Protein AF-A0A815NW83-F1 (afdb_monomer_lite)

Radius of gyration: 46.27 Å; chains: 1; bounding box: 95×75×108 Å

Secondary structure (DSSP, 8-state):
---SSSSS---S---TT---EE--S-TTT-SS-TTS-HHHHHHTTTEEE--TTS-HHHHHHHH--SS-----------HHHHHHHHHHHHHHHHHHHHHHHHHHHHHHHHHHHHHHTTTTTTTSHHHHTS--------------

Organism: NCBI:txid433720

Structure (mmCIF, N/CA/C/O backbone):
data_AF-A0A815NW83-F1
#
_entry.id   AF-A0A815NW83-F1
#
loop_
_atom_site.group_PDB
_atom_site.id
_atom_site.type_symbol
_atom_site.label_atom_id
_atom_site.label_alt_id
_atom_site.label_comp_id
_atom_site.label_asym_id
_atom_site.label_entity_id
_atom_site.label_seq_id
_atom_site.pdbx_PDB_ins_code
_atom_site.Cartn_x
_atom_site.Cartn_y
_atom_site.Cartn_z
_atom_site.occupancy
_atom_site.B_iso_or_equiv
_atom_site.auth_seq_id
_atom_site.auth_comp_id
_atom_site.auth_asym_id
_atom_site.auth_atom_id
_atom_site.pdbx_PDB_model_num
ATOM 1 N N . MET A 1 1 ? 11.020 -35.279 -11.687 1.00 38.47 1 MET A N 1
ATOM 2 C CA . MET A 1 1 ? 11.882 -34.774 -12.783 1.00 38.47 1 MET A CA 1
ATOM 3 C C . MET A 1 1 ? 11.218 -33.515 -13.341 1.00 38.47 1 MET A C 1
ATOM 5 O O . MET A 1 1 ? 10.288 -33.633 -14.112 1.00 38.47 1 MET A O 1
ATOM 9 N N . LYS A 1 2 ? 11.364 -32.324 -12.749 1.00 44.84 2 LYS A N 1
ATOM 10 C CA . LYS A 1 2 ? 12.485 -31.367 -12.865 1.00 44.84 2 LYS A CA 1
ATOM 11 C C . LYS A 1 2 ? 12.964 -31.180 -14.314 1.00 44.84 2 LYS A C 1
ATOM 13 O O . LYS A 1 2 ? 13.988 -31.732 -14.682 1.00 44.84 2 LYS A O 1
ATOM 18 N N . LYS A 1 3 ? 12.205 -30.418 -15.110 1.00 41.16 3 LYS A N 1
ATOM 19 C CA . LYS A 1 3 ? 12.641 -29.923 -16.429 1.00 41.16 3 LYS A CA 1
ATOM 20 C C . LYS A 1 3 ? 12.075 -28.531 -16.761 1.00 41.16 3 LYS A C 1
ATOM 22 O O . LYS A 1 3 ? 11.635 -28.272 -17.868 1.00 41.16 3 LYS A O 1
ATOM 27 N N . SER A 1 4 ? 12.053 -27.639 -15.769 1.00 40.25 4 SER A N 1
ATOM 28 C CA . SER A 1 4 ? 11.671 -26.224 -15.935 1.00 40.25 4 SER A CA 1
ATOM 29 C C . SER A 1 4 ? 12.784 -25.249 -15.532 1.00 40.25 4 SER A C 1
ATOM 31 O O . SER A 1 4 ? 12.544 -24.054 -15.412 1.00 40.25 4 SER A O 1
ATOM 33 N N . LYS A 1 5 ? 14.004 -25.752 -15.294 1.00 40.25 5 LYS A N 1
ATOM 34 C CA . LYS A 1 5 ? 15.139 -24.949 -14.813 1.00 40.25 5 LYS A CA 1
ATOM 35 C C . LYS A 1 5 ? 16.233 -24.698 -15.858 1.00 40.25 5 LYS A C 1
ATOM 37 O O . LYS A 1 5 ? 17.182 -24.008 -15.532 1.00 40.25 5 LYS A O 1
ATOM 42 N N . GLU A 1 6 ? 16.099 -25.225 -17.076 1.00 43.53 6 GLU A N 1
ATOM 43 C CA . GLU A 1 6 ? 17.175 -25.232 -18.088 1.00 43.53 6 GLU A CA 1
ATOM 44 C C . GLU A 1 6 ? 17.046 -24.156 -19.184 1.00 43.53 6 GLU A C 1
ATOM 46 O O . GLU A 1 6 ? 17.817 -24.176 -20.130 1.00 43.53 6 GLU A O 1
ATOM 51 N N . ILE A 1 7 ? 16.114 -23.196 -19.089 1.00 42.56 7 ILE A N 1
ATOM 52 C CA . ILE A 1 7 ? 15.993 -22.123 -20.108 1.00 42.56 7 ILE A CA 1
ATOM 53 C C . ILE A 1 7 ? 16.703 -20.820 -19.676 1.00 42.56 7 ILE A C 1
ATOM 55 O O . ILE A 1 7 ? 16.783 -19.874 -20.449 1.00 42.56 7 ILE A O 1
ATOM 59 N N . TYR A 1 8 ? 17.278 -20.756 -18.470 1.00 43.72 8 TYR A N 1
ATOM 60 C CA . TYR A 1 8 ? 17.892 -19.521 -17.953 1.00 43.72 8 TYR A CA 1
ATOM 61 C C . TYR A 1 8 ? 19.422 -19.450 -18.050 1.00 43.72 8 TYR A C 1
ATOM 63 O O . TYR A 1 8 ? 19.984 -18.432 -17.666 1.00 43.72 8 TYR A O 1
ATOM 71 N N . ASP A 1 9 ? 20.087 -20.455 -18.623 1.00 36.84 9 ASP A N 1
ATOM 72 C CA . ASP A 1 9 ? 21.546 -20.445 -18.808 1.00 36.84 9 ASP A CA 1
ATOM 73 C C . ASP A 1 9 ? 21.938 -20.067 -20.250 1.00 36.84 9 ASP A C 1
ATOM 75 O O . ASP A 1 9 ? 22.704 -20.763 -20.915 1.00 36.84 9 ASP A O 1
ATOM 79 N N . LEU A 1 10 ? 21.411 -18.945 -20.756 1.00 49.41 10 LEU A N 1
ATOM 80 C CA . LEU A 1 10 ? 21.999 -18.266 -21.914 1.00 49.41 10 LEU A CA 1
ATOM 81 C C . LEU A 1 10 ? 23.032 -17.249 -21.410 1.00 49.41 10 LEU A C 1
ATOM 83 O O . LEU A 1 10 ? 22.703 -16.231 -20.808 1.00 49.41 10 LEU A O 1
ATOM 87 N N . ASN A 1 11 ? 24.290 -17.626 -21.640 1.00 41.31 11 ASN A N 1
ATOM 88 C CA . ASN A 1 11 ? 25.550 -16.914 -21.441 1.00 41.31 11 ASN A CA 1
ATOM 89 C C . ASN A 1 11 ? 25.481 -15.398 -21.790 1.00 41.31 11 ASN A C 1
ATOM 91 O O . ASN A 1 11 ? 24.746 -15.022 -22.703 1.00 41.31 11 ASN A O 1
ATOM 95 N N . PRO A 1 12 ? 26.256 -14.527 -21.107 1.00 47.69 12 PRO A N 1
ATOM 96 C CA . PRO A 1 12 ? 25.969 -13.103 -20.912 1.00 47.69 12 PRO A CA 1
ATOM 97 C C . PRO A 1 12 ? 26.466 -12.162 -22.019 1.00 47.69 12 PRO A C 1
ATOM 99 O O . PRO A 1 12 ? 26.451 -10.949 -21.828 1.00 47.69 12 PRO A O 1
ATOM 102 N N . ASP A 1 13 ? 26.858 -12.685 -23.178 1.00 47.62 13 ASP A N 1
ATOM 103 C CA . ASP A 1 13 ? 27.358 -11.860 -24.274 1.00 47.62 13 ASP A CA 1
ATOM 104 C C . ASP A 1 13 ? 26.258 -11.657 -25.314 1.00 47.62 13 ASP A C 1
ATOM 106 O O . ASP A 1 13 ? 25.934 -12.520 -26.132 1.00 47.62 13 ASP A O 1
ATOM 110 N N . ASN A 1 14 ? 25.659 -10.479 -25.207 1.00 54.78 14 ASN A N 1
ATOM 111 C CA . ASN A 1 14 ? 24.779 -9.809 -26.150 1.00 54.78 14 ASN A CA 1
ATOM 112 C C . ASN A 1 14 ? 25.135 -10.242 -27.585 1.00 54.78 14 ASN A C 1
ATOM 114 O O . ASN A 1 14 ? 26.220 -9.899 -28.068 1.00 54.78 14 ASN A O 1
ATOM 118 N N . PRO A 1 15 ? 24.273 -10.984 -28.302 1.00 56.94 15 PRO A N 1
ATOM 119 C CA . PRO A 1 15 ? 24.587 -11.312 -29.679 1.00 56.94 15 PRO A CA 1
ATOM 120 C C . PRO A 1 15 ? 24.722 -10.003 -30.480 1.00 56.94 15 PRO A C 1
ATOM 122 O O . PRO A 1 15 ? 24.005 -9.043 -30.192 1.00 56.94 15 PRO A O 1
ATOM 125 N N . PRO A 1 16 ? 25.602 -9.922 -31.496 1.00 56.66 16 PRO A N 1
ATOM 126 C CA . PRO A 1 16 ? 25.916 -8.669 -32.202 1.00 56.66 16 PRO A CA 1
ATOM 127 C C . PRO A 1 16 ? 24.699 -8.000 -32.869 1.00 56.66 16 PRO A C 1
ATOM 129 O O . PRO A 1 16 ? 24.750 -6.832 -33.244 1.00 56.66 16 PRO A O 1
ATOM 132 N N . TRP A 1 17 ? 23.588 -8.728 -32.995 1.00 58.00 17 TRP A N 1
ATOM 133 C CA . TRP A 1 17 ? 22.307 -8.252 -33.501 1.00 58.00 17 TRP A CA 1
ATOM 134 C C . TRP A 1 17 ? 21.338 -7.780 -32.401 1.00 58.00 17 TRP A C 1
ATOM 136 O O . TRP A 1 17 ? 20.236 -7.359 -32.716 1.00 58.00 17 TRP A O 1
ATOM 146 N N . PHE A 1 18 ? 21.676 -7.802 -31.114 1.00 60.78 18 PHE A N 1
ATOM 147 C CA . PHE A 1 18 ? 20.787 -7.315 -30.052 1.00 60.78 18 PHE A CA 1
ATOM 148 C C . PHE A 1 18 ? 21.314 -6.011 -29.451 1.00 60.78 18 PHE A C 1
ATOM 150 O O . PHE A 1 18 ? 21.755 -5.949 -28.308 1.00 60.78 18 PHE A O 1
ATOM 157 N N . ASN A 1 19 ? 21.275 -4.946 -30.255 1.00 63.53 19 ASN A N 1
ATOM 158 C CA . ASN A 1 19 ? 21.584 -3.583 -29.822 1.00 63.53 19 ASN A CA 1
ATOM 159 C C . ASN A 1 19 ? 20.278 -2.794 -29.649 1.00 63.53 19 ASN A C 1
ATOM 161 O O . ASN A 1 19 ? 19.957 -1.915 -30.448 1.00 6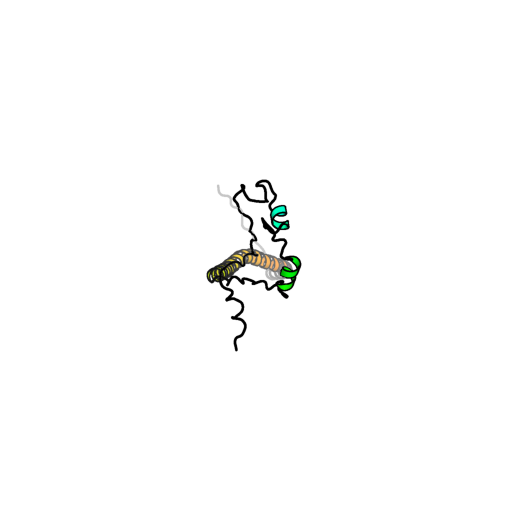3.53 19 ASN A O 1
ATOM 165 N N . VAL A 1 20 ? 19.470 -3.185 -28.660 1.00 67.88 20 VAL A N 1
ATOM 166 C CA . VAL A 1 20 ? 18.273 -2.435 -28.252 1.00 67.88 20 VAL A CA 1
ATOM 167 C C . VAL A 1 20 ? 18.651 -1.586 -27.055 1.00 67.88 20 VAL A C 1
ATOM 169 O O . VAL A 1 20 ? 19.139 -2.107 -26.053 1.00 67.88 20 VAL A O 1
ATOM 172 N N . ARG A 1 21 ? 18.428 -0.278 -27.157 1.00 73.00 21 ARG A N 1
ATOM 173 C CA . ARG A 1 21 ? 18.716 0.665 -26.077 1.00 73.00 21 ARG A CA 1
ATOM 174 C C . ARG A 1 21 ? 17.406 1.107 -25.432 1.00 73.00 21 ARG A C 1
ATOM 176 O O . ARG A 1 21 ? 16.522 1.623 -26.117 1.00 73.00 21 ARG A O 1
ATOM 183 N N . SER A 1 22 ? 17.286 0.875 -24.127 1.00 78.69 22 SER A N 1
ATOM 184 C CA . SER A 1 22 ? 16.206 1.426 -23.306 1.00 78.69 22 SER A CA 1
ATOM 185 C C . SER A 1 22 ? 16.353 2.938 -23.158 1.00 78.69 22 SER A C 1
ATOM 187 O O . SER A 1 22 ? 17.464 3.449 -23.292 1.00 78.69 22 SER A O 1
ATOM 189 N N . LEU A 1 23 ? 15.251 3.618 -22.839 1.00 80.56 23 LEU A N 1
ATOM 190 C CA . LEU A 1 23 ? 15.209 5.052 -22.549 1.00 80.56 23 LEU A CA 1
ATOM 191 C C . LEU A 1 23 ? 16.379 5.471 -21.653 1.00 80.56 23 LEU A C 1
ATOM 193 O O . LEU A 1 23 ? 16.540 4.943 -20.549 1.00 80.56 23 LEU A O 1
ATOM 197 N N . ASP A 1 24 ? 17.178 6.409 -22.151 1.00 79.12 24 ASP A N 1
ATOM 198 C CA . ASP A 1 24 ? 18.322 6.977 -21.444 1.00 79.12 24 ASP A CA 1
ATOM 199 C C . ASP A 1 24 ? 18.001 8.426 -21.058 1.00 79.12 24 ASP A C 1
ATOM 201 O O . ASP A 1 24 ? 17.360 9.167 -21.802 1.00 79.12 24 ASP A O 1
ATOM 205 N N . TYR A 1 25 ? 18.447 8.842 -19.877 1.00 73.31 25 TYR A N 1
ATOM 206 C CA . TYR A 1 25 ? 18.277 10.214 -19.403 1.00 73.31 25 TYR A CA 1
ATOM 207 C C . TYR A 1 25 ? 19.240 11.186 -20.101 1.00 73.31 25 TYR A C 1
ATOM 209 O O . TYR A 1 25 ? 19.056 12.404 -20.020 1.00 73.31 25 TYR A O 1
ATOM 217 N N . ASN A 1 26 ? 20.285 10.671 -20.763 1.00 73.75 26 ASN A N 1
ATOM 218 C CA . ASN A 1 26 ? 21.230 11.495 -21.501 1.00 73.75 26 ASN A CA 1
ATOM 219 C C . ASN A 1 26 ? 20.602 12.050 -22.790 1.00 73.75 26 ASN A C 1
ATOM 221 O O . ASN A 1 26 ? 20.456 11.369 -23.806 1.00 73.75 26 ASN A O 1
ATOM 225 N N . THR A 1 27 ? 20.306 13.346 -22.759 1.00 63.50 27 THR A N 1
ATOM 226 C CA . THR A 1 27 ? 19.620 14.092 -23.823 1.00 63.50 27 THR A CA 1
ATOM 227 C C . THR A 1 27 ? 20.397 14.190 -25.136 1.00 63.50 27 THR A C 1
ATOM 229 O O . THR A 1 27 ? 19.820 14.553 -26.156 1.00 63.50 27 THR A O 1
ATOM 232 N N . THR A 1 28 ? 21.693 13.867 -25.135 1.00 67.81 28 THR A N 1
ATOM 233 C CA . THR A 1 28 ? 22.558 14.003 -26.320 1.00 67.81 28 THR A CA 1
ATOM 234 C C . THR A 1 28 ? 22.328 12.882 -27.340 1.00 67.81 28 THR A C 1
ATOM 236 O O . THR A 1 28 ? 22.574 13.069 -28.528 1.00 67.81 28 THR A O 1
ATOM 239 N N . PHE A 1 29 ? 21.848 11.719 -26.886 1.00 66.25 29 PHE A N 1
ATOM 240 C CA . PHE A 1 29 ? 21.677 10.517 -27.714 1.00 66.25 29 PHE A CA 1
ATOM 241 C C . PHE A 1 29 ? 20.272 9.905 -27.622 1.00 66.25 29 PHE A C 1
ATOM 243 O O . PHE A 1 29 ? 20.037 8.849 -28.210 1.00 66.25 29 PHE A O 1
ATOM 250 N N . SER A 1 30 ? 19.350 10.547 -26.897 1.00 77.50 30 SER A N 1
ATOM 251 C CA . SER A 1 30 ? 17.968 10.087 -26.779 1.00 77.50 30 SER A CA 1
ATOM 252 C C . SER A 1 30 ? 17.129 10.552 -27.971 1.00 77.50 30 SER A C 1
ATOM 254 O O . SER A 1 30 ? 17.185 11.707 -28.402 1.00 77.50 30 SER A O 1
ATOM 256 N N . ARG A 1 31 ? 16.309 9.641 -28.492 1.00 80.50 31 ARG A N 1
ATOM 257 C CA . ARG A 1 31 ? 15.228 9.908 -29.446 1.00 80.50 31 ARG A CA 1
ATOM 258 C C . ARG A 1 31 ? 14.129 10.766 -28.813 1.00 80.50 31 ARG A C 1
ATOM 260 O O . ARG A 1 31 ? 13.382 11.428 -29.537 1.00 80.50 31 ARG A O 1
ATOM 267 N N . PHE A 1 32 ? 13.993 10.727 -27.490 1.00 83.88 32 PHE A N 1
ATOM 268 C CA . PHE A 1 32 ? 12.969 11.451 -26.752 1.00 83.88 32 PHE A CA 1
ATOM 269 C C . PHE A 1 32 ? 13.526 12.785 -26.264 1.00 83.88 32 PHE A C 1
ATOM 271 O O . PHE A 1 32 ? 14.476 12.853 -25.487 1.00 83.88 32 PHE A O 1
ATOM 278 N N . GLN A 1 33 ? 12.913 13.878 -26.709 1.00 82.44 33 GLN A N 1
ATOM 279 C CA . GLN A 1 33 ? 13.277 15.198 -26.212 1.00 82.44 33 GLN A CA 1
ATOM 280 C C . GLN A 1 33 ? 12.797 15.366 -24.756 1.00 82.44 33 GLN A C 1
ATOM 282 O O . GLN A 1 33 ? 11.756 14.811 -24.395 1.00 82.44 33 GLN A O 1
ATOM 287 N N . PRO A 1 34 ? 13.470 16.172 -23.917 1.00 80.44 34 PRO A N 1
ATOM 288 C CA . PRO A 1 34 ? 13.085 16.368 -22.511 1.00 80.44 34 PRO A CA 1
ATOM 289 C C . PRO A 1 34 ? 11.680 16.953 -22.294 1.00 80.44 34 PRO A C 1
ATOM 291 O O . PRO A 1 34 ? 11.115 16.833 -21.213 1.00 80.44 34 PRO A O 1
ATOM 294 N N . ASN A 1 35 ? 11.121 17.606 -23.312 1.00 85.00 35 ASN A N 1
ATOM 295 C CA . ASN A 1 35 ? 9.765 18.160 -23.334 1.00 85.00 35 ASN A CA 1
ATOM 296 C C . ASN A 1 35 ? 8.701 17.148 -23.814 1.00 85.00 35 ASN A C 1
ATOM 298 O O . ASN A 1 35 ? 7.526 17.507 -23.905 1.00 85.00 35 ASN A O 1
ATOM 302 N N . THR A 1 36 ? 9.089 15.909 -24.136 1.00 85.50 36 THR A N 1
ATOM 303 C CA . THR A 1 36 ? 8.165 14.856 -24.577 1.00 85.50 36 THR A CA 1
ATOM 304 C C . THR A 1 36 ? 7.282 14.418 -23.411 1.00 85.50 36 THR A C 1
ATOM 306 O O . THR A 1 36 ? 7.758 14.187 -22.299 1.00 85.50 36 THR A O 1
ATOM 309 N N . SER A 1 37 ? 5.980 14.278 -23.656 1.00 89.06 37 SER A N 1
ATOM 310 C CA . SER A 1 37 ? 5.050 13.798 -22.631 1.00 89.06 37 SER A CA 1
ATOM 311 C C . SER A 1 37 ? 5.344 12.345 -22.238 1.00 89.06 37 SER A C 1
ATOM 313 O O . SER A 1 37 ? 5.666 11.508 -23.084 1.00 89.06 37 SER A O 1
ATOM 315 N N . ILE A 1 38 ? 5.153 12.009 -20.957 1.00 86.56 38 ILE A N 1
ATOM 316 C CA . ILE A 1 38 ? 5.302 10.629 -20.463 1.00 86.56 38 ILE A CA 1
ATOM 317 C C . ILE A 1 38 ? 4.390 9.670 -21.243 1.00 86.56 38 ILE A C 1
ATOM 319 O O . ILE A 1 38 ? 4.799 8.558 -21.566 1.00 86.56 38 ILE A O 1
ATOM 323 N N . SER A 1 39 ? 3.180 10.104 -21.608 1.00 86.00 39 SER A N 1
ATOM 324 C CA . SER A 1 39 ? 2.256 9.306 -22.420 1.00 86.00 39 SER A CA 1
ATOM 325 C C . SER A 1 39 ? 2.842 8.914 -23.773 1.00 86.00 39 SER A C 1
ATOM 327 O O . SER A 1 39 ? 2.691 7.770 -24.193 1.00 86.00 39 SER A O 1
ATOM 329 N N . GLU A 1 40 ? 3.544 9.827 -24.442 1.00 86.31 40 GLU A N 1
ATOM 330 C CA . GLU A 1 40 ? 4.147 9.553 -25.746 1.00 86.31 40 GLU A CA 1
ATOM 331 C C . GLU A 1 40 ? 5.372 8.630 -25.623 1.00 86.31 40 GLU A C 1
ATOM 333 O O . GLU A 1 40 ? 5.583 7.747 -26.458 1.00 86.31 40 GLU A O 1
ATOM 338 N N . ILE A 1 41 ? 6.143 8.775 -24.542 1.00 87.31 41 ILE A N 1
ATOM 339 C CA . ILE A 1 41 ? 7.276 7.899 -24.212 1.00 87.31 41 ILE A CA 1
ATOM 340 C C . ILE A 1 41 ? 6.796 6.460 -23.946 1.00 87.31 41 ILE A C 1
ATOM 342 O O . ILE A 1 41 ? 7.363 5.503 -24.478 1.00 87.31 41 ILE A O 1
ATOM 346 N N . VAL A 1 42 ? 5.708 6.303 -23.183 1.00 86.81 42 VAL A N 1
ATOM 347 C CA . VAL A 1 42 ? 5.079 5.002 -22.887 1.00 86.81 42 VAL A CA 1
ATOM 348 C C . VAL A 1 42 ? 4.491 4.360 -24.147 1.00 86.81 42 VAL A C 1
ATOM 350 O O . VAL A 1 42 ? 4.671 3.163 -24.355 1.00 86.81 42 VAL A O 1
ATOM 353 N N . GLN A 1 43 ? 3.832 5.134 -25.017 1.00 84.00 43 GLN A N 1
ATOM 354 C CA . GLN A 1 43 ? 3.288 4.625 -26.288 1.00 84.00 43 GLN A CA 1
ATOM 355 C C . GLN A 1 43 ? 4.375 4.076 -27.217 1.00 84.00 43 GLN A C 1
ATOM 357 O O . GLN A 1 43 ? 4.137 3.133 -27.966 1.00 84.00 43 GLN A O 1
ATOM 362 N N . LYS A 1 44 ? 5.583 4.639 -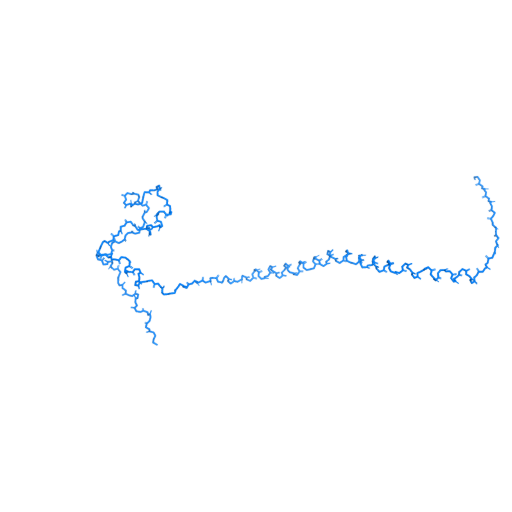27.148 1.00 82.56 44 LYS A N 1
ATOM 363 C CA . LYS A 1 44 ? 6.765 4.173 -27.887 1.00 82.56 44 LYS A CA 1
ATOM 364 C C . LYS A 1 44 ? 7.583 3.141 -27.099 1.00 82.56 44 LYS A C 1
ATOM 366 O O . LYS A 1 44 ? 8.753 2.928 -27.416 1.00 82.56 44 LYS A O 1
ATOM 371 N N . ILE A 1 45 ? 6.975 2.544 -26.069 1.00 83.44 45 ILE A N 1
ATOM 372 C CA . ILE A 1 45 ? 7.520 1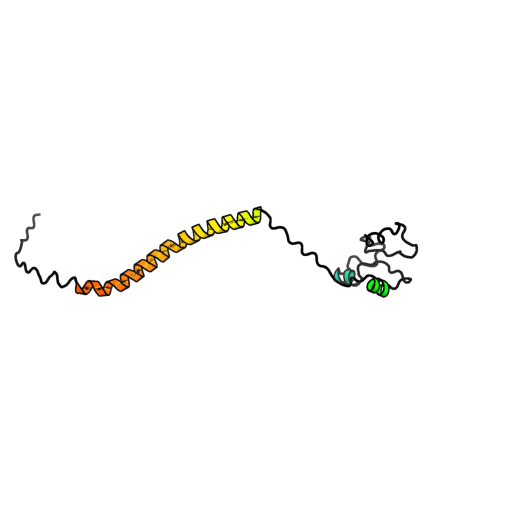.523 -25.165 1.00 83.44 45 ILE A CA 1
ATOM 373 C C . ILE A 1 45 ? 8.905 1.842 -24.591 1.00 83.44 45 ILE A C 1
ATOM 375 O O . ILE A 1 45 ? 9.643 0.943 -24.199 1.00 83.44 45 ILE A O 1
ATOM 379 N N . MET A 1 46 ? 9.242 3.133 -24.502 1.00 84.69 46 MET A N 1
ATOM 380 C CA . MET A 1 46 ? 10.503 3.615 -23.938 1.00 84.69 46 MET A CA 1
ATOM 381 C C . MET A 1 46 ? 11.759 3.049 -24.635 1.00 84.69 46 MET A C 1
ATOM 383 O O . MET A 1 46 ? 12.786 2.853 -23.988 1.00 84.69 46 MET A O 1
ATOM 387 N N . ILE A 1 47 ? 11.688 2.766 -25.943 1.00 80.44 47 ILE A N 1
ATOM 388 C CA . ILE A 1 47 ? 12.831 2.279 -26.736 1.00 80.44 47 ILE A CA 1
ATOM 389 C C . ILE A 1 47 ? 13.439 3.410 -27.569 1.00 80.44 47 ILE A C 1
ATOM 391 O O . ILE A 1 47 ? 12.747 4.088 -28.339 1.00 80.44 47 ILE A O 1
ATOM 395 N N . GLU A 1 48 ? 14.756 3.568 -27.440 1.00 80.31 48 GLU A N 1
ATOM 396 C CA . GLU A 1 48 ? 15.548 4.587 -28.137 1.00 80.31 48 GLU A CA 1
ATOM 397 C C . GLU A 1 48 ? 15.870 4.175 -29.575 1.00 80.31 48 GLU A C 1
ATOM 399 O O . GLU A 1 48 ? 15.602 4.926 -30.513 1.00 80.31 48 GLU A O 1
ATOM 404 N N . GLN A 1 49 ? 16.392 2.955 -29.757 1.00 74.50 49 GLN A N 1
ATOM 405 C CA . GLN A 1 49 ? 16.691 2.386 -31.071 1.00 74.50 49 GLN A CA 1
ATOM 406 C C . GLN A 1 49 ? 16.045 1.012 -31.242 1.00 74.50 49 GLN A C 1
ATOM 408 O O . GLN A 1 49 ? 16.157 0.139 -30.378 1.00 74.50 49 GLN A O 1
ATOM 413 N N . TRP A 1 50 ? 15.418 0.821 -32.397 1.00 71.06 50 TRP A N 1
ATOM 414 C CA . TRP A 1 50 ? 14.914 -0.468 -32.850 1.00 71.06 50 TRP A CA 1
ATOM 415 C C . TRP A 1 50 ? 15.948 -1.136 -33.746 1.00 71.06 50 TRP A C 1
ATOM 417 O O . TRP A 1 50 ? 16.567 -0.463 -34.572 1.00 71.06 50 TRP A O 1
ATOM 427 N N . ASN A 1 51 ? 16.113 -2.453 -33.631 1.00 72.06 51 ASN A N 1
ATOM 428 C CA . ASN A 1 51 ? 16.857 -3.193 -34.639 1.00 72.06 51 ASN A CA 1
ATOM 429 C C . ASN A 1 51 ? 15.919 -3.635 -35.772 1.00 72.06 51 ASN A C 1
ATOM 431 O O . ASN A 1 51 ? 15.014 -4.432 -35.552 1.00 72.06 51 ASN A O 1
ATOM 435 N N . SER A 1 52 ? 16.170 -3.172 -36.996 1.00 67.38 52 SER A N 1
ATOM 436 C CA . SER A 1 52 ? 15.396 -3.542 -38.189 1.00 67.38 52 SER A CA 1
ATOM 437 C C . SER A 1 52 ? 15.538 -5.010 -38.611 1.00 67.38 52 SER A C 1
ATOM 439 O O . SER A 1 52 ? 14.744 -5.484 -39.419 1.00 67.38 52 SER A O 1
ATOM 441 N N . LEU A 1 53 ? 16.520 -5.739 -38.076 1.00 73.06 53 LEU A N 1
ATOM 442 C CA . LEU A 1 53 ? 16.735 -7.163 -38.360 1.00 73.06 53 LEU A CA 1
ATOM 443 C C . LEU A 1 53 ? 15.795 -8.091 -37.571 1.00 73.06 53 LEU A C 1
ATOM 445 O O . LEU A 1 53 ? 15.802 -9.297 -37.810 1.00 73.06 53 LEU A O 1
ATOM 449 N N . ILE A 1 54 ? 15.009 -7.557 -36.631 1.00 70.19 54 ILE A N 1
ATOM 450 C CA . ILE A 1 54 ? 14.127 -8.337 -35.757 1.00 70.19 54 ILE A CA 1
ATOM 451 C C . ILE A 1 54 ? 12.690 -7.844 -35.921 1.00 70.19 54 ILE A C 1
ATOM 453 O O . ILE A 1 54 ? 12.406 -6.655 -35.776 1.00 70.19 54 ILE A O 1
ATOM 457 N N . SER A 1 55 ? 11.762 -8.771 -36.162 1.00 76.19 55 SER A N 1
ATOM 458 C CA . SER A 1 55 ? 10.335 -8.490 -36.016 1.00 76.19 55 SER A CA 1
ATOM 459 C C . SER A 1 55 ? 9.957 -8.585 -34.540 1.00 76.19 55 SER A C 1
ATOM 461 O O . SER A 1 55 ? 9.845 -9.675 -33.975 1.00 76.19 55 SER A O 1
ATOM 463 N N . TYR A 1 56 ? 9.787 -7.431 -33.898 1.00 73.00 56 TYR A N 1
ATOM 464 C CA . TYR A 1 56 ? 9.375 -7.377 -32.497 1.00 73.00 56 TYR A CA 1
ATOM 465 C C . TYR A 1 56 ? 7.952 -7.889 -32.305 1.00 73.00 56 TYR A C 1
ATOM 467 O O . TYR A 1 56 ? 7.691 -8.512 -31.286 1.00 73.00 56 TYR A O 1
ATOM 475 N N . ASP A 1 57 ? 7.071 -7.721 -33.293 1.00 75.94 57 ASP A N 1
ATOM 476 C CA . ASP A 1 57 ? 5.708 -8.259 -33.243 1.00 75.94 57 ASP A CA 1
ATOM 477 C C . ASP A 1 57 ? 5.730 -9.784 -33.074 1.00 75.94 57 ASP A C 1
ATOM 479 O O . ASP A 1 57 ? 5.133 -10.315 -32.140 1.00 75.94 57 ASP A O 1
ATOM 483 N N . GLN A 1 58 ? 6.522 -10.491 -33.888 1.00 76.12 58 GLN A N 1
ATOM 484 C CA . GLN A 1 58 ? 6.674 -11.948 -33.788 1.00 76.12 58 GLN A CA 1
ATOM 485 C C . GLN A 1 58 ? 7.332 -12.385 -32.473 1.00 76.12 58 GLN A C 1
ATOM 487 O O . GLN A 1 58 ? 6.964 -13.410 -31.893 1.00 76.12 58 GLN A O 1
ATOM 492 N N . PHE A 1 59 ? 8.306 -11.612 -31.986 1.00 78.12 59 PHE A N 1
ATOM 493 C CA . PHE A 1 59 ? 8.959 -11.874 -30.706 1.00 78.12 59 PHE A CA 1
ATOM 494 C C . PHE A 1 59 ? 7.983 -11.714 -29.533 1.00 78.12 59 PHE A C 1
ATOM 496 O O . PHE A 1 59 ? 7.910 -12.585 -28.665 1.00 78.12 59 PHE A O 1
ATOM 503 N N . TYR A 1 60 ? 7.197 -10.635 -29.524 1.00 76.19 60 TYR A N 1
ATOM 504 C CA . TYR A 1 60 ? 6.191 -10.390 -28.497 1.00 76.19 60 TYR A CA 1
ATOM 505 C C . TYR A 1 60 ? 5.080 -11.433 -28.538 1.00 76.19 60 TYR A C 1
ATOM 507 O O . TYR A 1 60 ? 4.713 -11.923 -27.475 1.00 76.19 60 TYR A O 1
ATOM 515 N N . GLU A 1 61 ? 4.596 -11.835 -29.715 1.00 80.75 61 GLU A N 1
ATOM 516 C CA . GLU A 1 61 ? 3.613 -12.923 -29.820 1.00 80.75 61 GLU A CA 1
ATOM 517 C C . GLU A 1 61 ? 4.160 -14.253 -29.288 1.00 80.75 61 GLU A C 1
ATOM 519 O O . GLU A 1 61 ? 3.453 -14.973 -28.585 1.00 80.75 61 GLU A O 1
ATOM 524 N N . SER A 1 62 ? 5.434 -14.555 -29.548 1.00 79.88 62 SER A N 1
ATOM 525 C CA . SER A 1 62 ? 6.076 -15.788 -29.070 1.00 79.88 62 SER A CA 1
ATOM 526 C C . SER A 1 62 ? 6.330 -15.785 -27.558 1.00 79.88 62 SER A C 1
ATOM 528 O O . SER A 1 62 ? 6.332 -16.841 -26.924 1.00 79.88 62 SER A O 1
ATOM 530 N N . CYS A 1 63 ? 6.565 -14.610 -26.970 1.00 78.88 63 CYS A N 1
ATOM 531 C CA . CYS A 1 63 ? 6.859 -14.448 -25.546 1.00 78.88 63 CYS A CA 1
ATOM 532 C C . CYS A 1 63 ? 5.658 -13.974 -24.716 1.00 78.88 63 CYS A C 1
ATOM 534 O O . CYS A 1 63 ? 5.794 -13.806 -23.499 1.00 78.88 63 CYS A O 1
ATOM 536 N N . ALA A 1 64 ? 4.494 -13.758 -25.332 1.00 80.12 64 ALA A N 1
ATOM 537 C CA . ALA A 1 64 ? 3.303 -13.320 -24.626 1.00 80.12 64 ALA A CA 1
ATOM 538 C C . ALA A 1 64 ? 2.847 -14.415 -23.645 1.00 80.12 64 ALA A C 1
ATOM 540 O O . ALA A 1 64 ? 2.617 -15.560 -24.044 1.00 80.12 64 ALA A O 1
ATOM 541 N N . PRO A 1 65 ? 2.699 -14.101 -22.348 1.00 79.94 65 PRO A N 1
ATOM 542 C CA . PRO A 1 65 ? 2.194 -15.072 -21.394 1.00 79.94 65 PRO A CA 1
ATOM 543 C C . PRO A 1 65 ? 0.747 -15.430 -21.753 1.00 79.94 65 PRO A C 1
ATOM 545 O O . PRO A 1 65 ? -0.103 -14.553 -21.879 1.00 79.94 65 PRO A O 1
ATOM 548 N N . THR A 1 66 ? 0.439 -16.725 -21.857 1.00 81.50 66 THR A N 1
ATOM 549 C CA . THR A 1 66 ? -0.930 -17.204 -22.137 1.00 81.50 66 THR A CA 1
ATOM 550 C C . THR A 1 66 ? -1.923 -16.796 -21.043 1.00 81.50 66 THR A C 1
ATOM 552 O O . THR A 1 66 ? -3.116 -16.665 -21.295 1.00 81.50 66 THR A O 1
ATOM 555 N N . TYR A 1 67 ? -1.430 -16.578 -19.821 1.00 81.25 67 TYR A N 1
ATOM 556 C CA . TYR A 1 67 ? -2.234 -16.165 -18.679 1.00 81.25 67 TYR A CA 1
ATOM 557 C C . TYR A 1 67 ? -1.492 -15.106 -17.865 1.00 81.25 67 TYR A C 1
ATOM 559 O O . TYR A 1 67 ? -0.358 -15.315 -17.434 1.00 81.25 67 TYR A O 1
ATOM 567 N N . CYS A 1 68 ? -2.157 -13.984 -17.599 1.00 79.38 68 CYS A N 1
ATOM 568 C CA . CYS A 1 68 ? -1.664 -12.983 -16.662 1.00 79.38 68 CYS A CA 1
ATOM 569 C C . CYS A 1 68 ? -1.959 -13.438 -15.230 1.00 79.38 68 CYS A C 1
ATOM 571 O O . CYS A 1 68 ? -3.114 -13.468 -14.803 1.00 79.38 68 CYS A O 1
ATOM 573 N N . THR A 1 69 ? -0.923 -13.772 -14.461 1.00 77.44 69 THR A N 1
ATOM 574 C CA . THR A 1 69 ? -1.074 -14.053 -13.029 1.00 77.44 69 THR A CA 1
ATOM 575 C C . THR A 1 69 ? -0.800 -12.793 -12.221 1.00 77.44 69 THR A C 1
ATOM 577 O O . THR A 1 69 ? 0.336 -12.322 -12.152 1.00 77.44 69 THR A O 1
ATOM 580 N N . TYR A 1 70 ? -1.826 -12.265 -11.562 1.00 72.88 70 TYR A N 1
ATOM 581 C CA . TYR A 1 70 ? -1.653 -11.200 -10.582 1.00 72.88 70 TYR A CA 1
ATOM 582 C C . TYR A 1 70 ? -1.310 -11.817 -9.230 1.00 72.88 70 TYR A C 1
ATOM 584 O O . TYR A 1 70 ? -2.078 -12.606 -8.680 1.00 72.88 70 TYR A O 1
ATOM 592 N N . SER A 1 71 ? -0.158 -11.448 -8.668 1.00 70.50 71 SER A N 1
ATOM 593 C CA . SER A 1 71 ? 0.128 -11.771 -7.273 1.00 70.50 71 SER A CA 1
ATOM 594 C C . SER A 1 71 ? -0.706 -10.846 -6.387 1.00 70.50 71 SER A C 1
ATOM 596 O O . SER A 1 71 ? -0.369 -9.683 -6.170 1.00 70.50 71 SER A O 1
ATOM 598 N N . GLN A 1 72 ? -1.833 -11.347 -5.877 1.00 64.00 72 GLN A N 1
ATOM 599 C CA . GLN A 1 72 ? -2.513 -10.675 -4.778 1.00 64.00 72 GLN A CA 1
ATOM 600 C C . GLN A 1 72 ? -1.604 -10.775 -3.556 1.00 64.00 72 GLN A C 1
ATOM 602 O O . GLN A 1 72 ? -1.521 -11.811 -2.894 1.00 64.00 72 GLN A O 1
ATOM 607 N N . ARG A 1 73 ? -0.880 -9.692 -3.265 1.00 63.16 73 ARG A N 1
ATOM 608 C CA . ARG A 1 73 ? -0.216 -9.529 -1.975 1.00 63.16 73 ARG A CA 1
ATOM 609 C C . ARG A 1 73 ? -1.307 -9.353 -0.930 1.00 63.16 73 ARG A C 1
ATOM 611 O O . ARG A 1 73 ? -1.727 -8.242 -0.629 1.00 63.16 73 ARG A O 1
ATOM 618 N N . ILE A 1 74 ? -1.784 -10.471 -0.395 1.00 65.94 74 ILE A N 1
ATOM 619 C CA . ILE A 1 74 ? -2.576 -10.481 0.827 1.00 65.94 74 ILE A CA 1
ATOM 620 C C . ILE A 1 74 ? -1.603 -10.029 1.912 1.00 65.94 74 ILE A C 1
ATOM 622 O O . ILE A 1 74 ? -0.781 -10.813 2.391 1.00 65.94 74 ILE A O 1
ATOM 626 N N . TYR A 1 75 ? -1.620 -8.733 2.225 1.00 64.25 75 TYR A N 1
ATOM 627 C CA . TYR A 1 75 ? -0.908 -8.205 3.378 1.00 64.25 75 TYR A CA 1
ATOM 628 C C . TYR A 1 75 ? -1.356 -9.039 4.573 1.00 64.25 75 TYR A C 1
ATOM 630 O O . TYR A 1 75 ? -2.542 -9.078 4.904 1.00 64.25 75 TYR A O 1
ATOM 638 N N . LYS A 1 76 ? -0.423 -9.790 5.163 1.00 67.88 76 LYS A N 1
ATOM 639 C CA . LYS A 1 76 ? -0.698 -10.528 6.391 1.00 67.88 76 LYS A CA 1
ATOM 640 C C . LYS A 1 76 ? -1.145 -9.476 7.397 1.00 67.88 76 LYS A C 1
ATOM 642 O O . LYS A 1 76 ? -0.350 -8.600 7.724 1.00 67.88 76 LYS A O 1
ATOM 647 N N . LYS A 1 77 ? -2.417 -9.518 7.808 1.00 65.44 77 LYS A N 1
ATOM 648 C CA . LYS A 1 77 ? -2.949 -8.597 8.816 1.00 65.44 77 LYS A CA 1
ATOM 649 C C . LYS A 1 77 ? -1.990 -8.598 9.995 1.00 65.44 77 LYS A C 1
ATOM 651 O O . LYS A 1 77 ? -1.682 -9.655 10.551 1.00 65.44 77 LYS A O 1
ATOM 656 N N . ASN A 1 78 ? -1.460 -7.425 10.308 1.00 79.12 78 ASN A N 1
ATOM 657 C CA . ASN A 1 78 ? -0.459 -7.292 11.352 1.00 79.12 78 ASN A CA 1
ATOM 658 C C . ASN A 1 78 ? -1.112 -7.642 12.697 1.00 79.12 78 ASN A C 1
ATOM 660 O O . ASN A 1 78 ? -2.269 -7.293 12.940 1.00 79.12 78 ASN A O 1
ATOM 664 N N . ILE A 1 79 ? -0.376 -8.302 13.598 1.00 86.75 79 ILE A N 1
ATOM 665 C CA . ILE A 1 79 ? -0.888 -8.651 14.938 1.00 86.75 79 ILE A CA 1
ATOM 666 C C . ILE A 1 79 ? -1.419 -7.403 15.671 1.00 86.75 79 ILE A C 1
ATOM 668 O O . ILE A 1 79 ? -2.454 -7.453 16.330 1.00 86.75 79 ILE A O 1
ATOM 672 N N . PHE A 1 80 ? -0.769 -6.254 15.458 1.00 90.06 80 PHE A N 1
ATOM 673 C CA . PHE A 1 80 ? -1.171 -4.955 15.993 1.00 90.06 80 PHE A CA 1
ATOM 674 C C . PHE A 1 80 ? -2.535 -4.483 15.486 1.00 90.06 80 PHE A C 1
ATOM 676 O O . PHE A 1 80 ? -3.334 -3.989 16.275 1.00 90.06 80 PHE A O 1
ATOM 683 N N . GLU A 1 81 ? -2.832 -4.673 14.201 1.00 88.81 81 GLU A N 1
ATOM 684 C CA . GLU A 1 81 ? -4.119 -4.292 13.605 1.00 88.81 81 GLU A CA 1
ATOM 685 C C . GLU A 1 81 ? -5.270 -5.074 14.253 1.00 88.81 81 GLU A C 1
ATOM 687 O O . GLU A 1 81 ? -6.310 -4.512 14.593 1.00 88.81 81 GLU A O 1
ATOM 692 N N . THR A 1 82 ? -5.035 -6.361 14.527 1.00 91.19 82 THR A N 1
ATOM 693 C CA . THR A 1 82 ? -6.0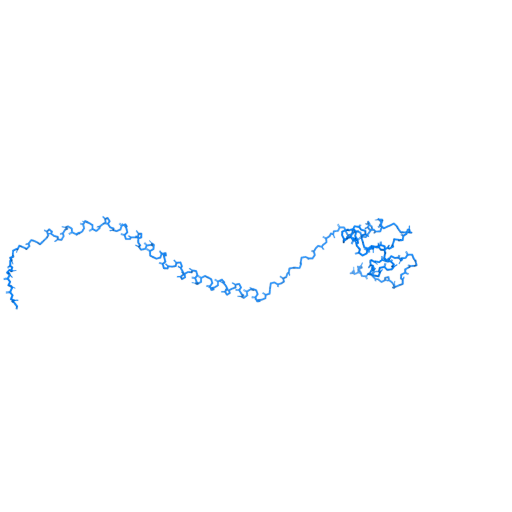02 -7.217 15.228 1.00 91.19 82 THR A CA 1
ATOM 694 C C . THR A 1 82 ? -6.215 -6.756 16.673 1.00 91.19 82 THR A C 1
ATOM 696 O O . THR A 1 82 ? -7.354 -6.675 17.128 1.00 91.19 82 THR A O 1
ATOM 699 N N . MET A 1 83 ? -5.147 -6.394 17.391 1.00 94.94 83 MET A N 1
ATOM 700 C CA . MET A 1 83 ? -5.251 -5.916 18.777 1.00 94.94 83 MET A CA 1
ATOM 701 C C . MET A 1 83 ? -5.999 -4.587 18.881 1.00 94.94 83 MET A C 1
ATOM 703 O O . MET A 1 83 ? -6.868 -4.442 19.738 1.00 94.94 83 MET A O 1
ATOM 707 N N . ILE A 1 84 ? -5.711 -3.637 17.989 1.00 94.94 84 ILE A N 1
ATOM 708 C CA . ILE A 1 84 ? -6.414 -2.348 17.946 1.00 94.94 84 ILE A CA 1
ATOM 709 C C . ILE A 1 84 ? -7.904 -2.579 17.696 1.00 94.94 84 ILE A C 1
ATOM 711 O O . ILE A 1 84 ? -8.732 -2.020 18.409 1.00 94.94 84 ILE A O 1
ATOM 715 N N . MET A 1 85 ? -8.249 -3.457 16.750 1.00 94.62 85 MET A N 1
ATOM 716 C CA . MET A 1 85 ? -9.643 -3.787 16.461 1.00 94.62 85 MET A CA 1
ATOM 717 C C . MET A 1 85 ? -10.362 -4.361 17.689 1.00 94.62 85 MET A C 1
ATOM 719 O O . MET A 1 85 ? -11.474 -3.933 17.993 1.00 94.62 85 MET A O 1
ATOM 723 N N . LEU A 1 86 ? -9.730 -5.277 18.430 1.00 95.62 86 LEU A N 1
ATOM 724 C CA . LEU A 1 86 ? -10.303 -5.843 19.656 1.00 95.62 86 LEU A CA 1
ATOM 725 C C . LEU A 1 86 ? -10.502 -4.778 20.741 1.00 95.62 86 LEU A C 1
ATOM 727 O O . LEU A 1 86 ? -11.572 -4.714 21.347 1.00 95.62 86 LEU A O 1
ATOM 731 N N . LEU A 1 87 ? -9.510 -3.911 20.954 1.00 96.06 87 LEU A N 1
ATOM 732 C CA . LEU A 1 87 ? -9.594 -2.824 21.932 1.00 96.06 87 LEU A CA 1
ATOM 733 C C . LEU A 1 87 ? -10.694 -1.819 21.572 1.00 96.06 87 LEU A C 1
ATOM 735 O O . LEU A 1 87 ? -11.470 -1.426 22.443 1.00 96.06 87 LEU A O 1
ATOM 739 N N . SER A 1 88 ? -10.809 -1.445 20.297 1.00 95.31 88 SER A N 1
ATOM 740 C CA . SER A 1 88 ? -11.878 -0.570 19.808 1.00 95.31 88 SER A CA 1
ATOM 741 C C . SER A 1 88 ? -13.255 -1.207 19.953 1.00 95.31 88 SER A C 1
ATOM 743 O O . SER A 1 88 ? -14.211 -0.510 20.285 1.00 95.31 88 SER A O 1
ATOM 745 N N . LEU A 1 89 ? -13.370 -2.518 19.746 1.00 96.56 89 LEU A N 1
ATOM 746 C CA . LEU A 1 89 ? -14.644 -3.226 19.845 1.00 96.56 89 LEU A CA 1
ATOM 747 C C . LEU A 1 89 ? -15.102 -3.338 21.303 1.00 96.56 89 LEU A C 1
ATOM 749 O O . LEU A 1 89 ? -16.247 -3.018 21.611 1.00 96.56 89 LEU A O 1
ATOM 753 N N . ILE A 1 90 ? -14.195 -3.698 22.215 1.00 96.62 90 ILE A N 1
ATOM 754 C CA . ILE A 1 90 ? -14.485 -3.774 23.654 1.00 96.62 90 ILE A CA 1
ATOM 755 C C . ILE A 1 90 ? -14.775 -2.375 24.213 1.00 96.62 90 ILE A C 1
ATOM 757 O O . ILE A 1 90 ? -15.799 -2.161 24.864 1.00 96.62 90 ILE A O 1
ATOM 761 N N . GLY A 1 91 ? -13.900 -1.406 23.931 1.00 94.44 91 GLY A N 1
ATOM 762 C CA . GLY A 1 91 ? -14.043 -0.035 24.415 1.00 94.44 91 GLY A CA 1
ATOM 763 C C . GLY A 1 91 ? -15.281 0.658 23.847 1.00 94.44 91 GLY A C 1
ATOM 764 O O . GLY A 1 91 ? -16.056 1.253 24.597 1.00 94.44 91 GLY A O 1
ATOM 765 N N . GLY A 1 92 ? -15.507 0.525 22.540 1.00 95.69 92 GLY A N 1
ATOM 766 C CA . GLY A 1 92 ? -16.659 1.095 21.848 1.00 95.69 92 GLY A CA 1
ATOM 767 C C . GLY A 1 92 ? -17.980 0.505 22.327 1.00 95.69 92 GLY A C 1
ATOM 768 O O . GLY A 1 92 ? -18.924 1.258 22.558 1.00 95.69 92 GLY A O 1
ATOM 769 N N . LEU A 1 93 ? -18.045 -0.810 22.559 1.00 95.69 93 LEU A N 1
ATOM 770 C CA . LEU A 1 93 ? -19.260 -1.462 23.049 1.00 95.69 93 LEU A CA 1
ATOM 771 C C . LEU A 1 93 ? -19.622 -1.005 24.467 1.00 95.69 93 LEU A C 1
ATOM 773 O O . LEU A 1 93 ? -20.774 -0.657 24.725 1.00 95.69 93 LEU A O 1
ATOM 777 N N . ILE A 1 94 ? -18.646 -0.957 25.379 1.00 95.06 94 ILE A N 1
ATOM 778 C CA . ILE A 1 94 ? -18.875 -0.506 26.760 1.00 95.06 94 ILE A CA 1
ATOM 779 C C . ILE A 1 94 ? -19.301 0.966 26.777 1.00 95.06 94 ILE A C 1
ATOM 781 O O . ILE A 1 94 ? -20.239 1.333 27.490 1.00 95.06 94 ILE A O 1
ATOM 785 N N . PHE A 1 95 ? -18.631 1.809 25.989 1.00 94.62 95 PHE A N 1
ATOM 786 C CA . PHE A 1 95 ? -18.944 3.231 25.904 1.00 94.62 95 PHE A CA 1
ATOM 787 C C . PHE A 1 95 ? -20.334 3.477 25.305 1.00 94.62 95 PHE A C 1
ATOM 789 O O . PHE A 1 95 ? -21.133 4.208 25.893 1.00 94.62 95 PHE A O 1
ATOM 796 N N . ALA A 1 96 ? -20.660 2.814 24.191 1.00 94.31 96 ALA A N 1
ATOM 797 C CA . ALA A 1 96 ? -21.968 2.913 23.550 1.00 94.31 96 ALA A CA 1
ATOM 798 C C . ALA A 1 96 ? -23.088 2.465 24.494 1.00 94.31 96 ALA A C 1
ATOM 800 O O . ALA A 1 96 ? -24.096 3.155 24.625 1.00 94.31 96 ALA A O 1
ATOM 801 N N . LEU A 1 97 ? -22.897 1.355 25.212 1.00 89.94 97 LEU A N 1
ATOM 802 C CA . LEU A 1 97 ? -23.897 0.861 26.151 1.00 89.94 97 LEU A CA 1
ATOM 803 C C . LEU A 1 97 ? -24.122 1.852 27.302 1.00 89.94 97 LEU A C 1
ATOM 805 O O . LEU A 1 97 ? -25.264 2.171 27.616 1.00 89.94 97 LEU A O 1
ATOM 809 N N . ARG A 1 98 ? -23.055 2.411 27.888 1.00 92.38 98 ARG A N 1
ATOM 810 C CA . ARG A 1 98 ? -23.179 3.441 28.939 1.00 92.38 98 ARG A CA 1
ATOM 811 C C . ARG A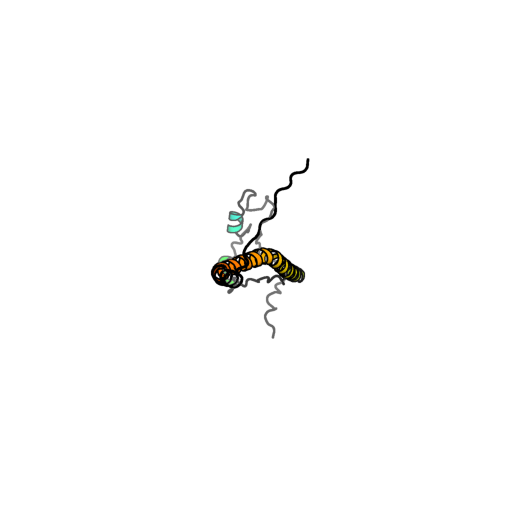 1 98 ? -23.867 4.716 28.456 1.00 92.38 98 ARG A C 1
ATOM 813 O O . ARG A 1 98 ? -24.535 5.363 29.255 1.00 92.38 98 ARG A O 1
ATOM 820 N N . LEU A 1 99 ? -23.719 5.066 27.181 1.00 92.31 99 LEU A N 1
ATOM 821 C CA . LEU A 1 99 ? -24.374 6.230 26.590 1.00 92.31 99 LEU A CA 1
ATOM 822 C C . LEU A 1 99 ? -25.858 5.968 26.284 1.00 92.31 99 LEU A C 1
ATOM 824 O O . LEU A 1 99 ? -26.693 6.844 26.489 1.00 92.31 99 LEU A O 1
ATOM 828 N N . ILE A 1 100 ? -26.191 4.759 25.822 1.00 93.06 100 ILE A N 1
ATOM 829 C CA . ILE A 1 100 ? -27.546 4.387 25.384 1.00 93.06 100 ILE A CA 1
ATOM 830 C C . ILE A 1 100 ? -28.440 3.974 26.562 1.00 93.06 100 ILE A C 1
ATOM 832 O O . ILE A 1 100 ? -29.633 4.263 26.549 1.00 93.06 100 ILE A O 1
ATOM 836 N N . VAL A 1 101 ? -27.904 3.328 27.599 1.00 92.12 101 VAL A N 1
ATOM 837 C CA . VAL A 1 101 ? -28.696 2.838 28.744 1.00 92.12 101 VAL A CA 1
ATOM 838 C C . VAL A 1 101 ? -29.495 3.939 29.470 1.00 92.12 101 VAL A C 1
ATOM 840 O O . VAL A 1 101 ? -30.701 3.749 29.623 1.00 92.12 101 VAL A O 1
ATOM 843 N N . PRO A 1 102 ? -28.923 5.083 29.904 1.00 89.69 102 PRO A N 1
ATOM 844 C CA . PRO A 1 102 ? -29.683 6.101 30.637 1.00 89.69 102 PRO A CA 1
ATOM 845 C C . PRO A 1 102 ? -30.910 6.660 29.886 1.00 89.69 102 PRO A C 1
ATOM 847 O O . PRO A 1 102 ? -31.990 6.697 30.484 1.00 89.69 102 PRO A O 1
ATOM 850 N N . PRO A 1 103 ? -30.830 7.055 28.596 1.00 89.62 103 PRO A N 1
ATOM 851 C CA . PRO A 1 103 ? -32.012 7.516 27.871 1.00 89.62 103 PRO A CA 1
ATOM 852 C C . PRO A 1 103 ? -33.017 6.388 27.624 1.00 89.62 103 PRO A C 1
ATOM 854 O O . PRO A 1 103 ? -34.222 6.629 27.683 1.00 89.62 103 PRO A O 1
ATOM 857 N N . LEU A 1 104 ? -32.549 5.157 27.402 1.00 89.56 104 LEU A N 1
ATOM 858 C CA . LEU A 1 104 ? -33.413 4.006 27.141 1.00 89.56 104 LEU A CA 1
ATOM 859 C C . LEU A 1 104 ? -34.207 3.609 28.396 1.00 89.56 104 LEU A C 1
ATOM 861 O O . LEU A 1 104 ? -35.414 3.389 28.313 1.00 89.56 104 LEU A O 1
ATOM 865 N N . VAL A 1 105 ? -33.577 3.624 29.575 1.00 92.75 105 VAL A N 1
ATOM 866 C CA . VAL A 1 105 ? -34.255 3.390 30.863 1.00 92.75 105 VAL A CA 1
ATOM 867 C C . VAL A 1 105 ? -35.299 4.470 31.144 1.00 92.75 105 VAL A C 1
ATOM 869 O O . VAL A 1 105 ? -36.441 4.137 31.463 1.00 92.75 105 VAL A O 1
ATOM 872 N N . ASN A 1 106 ? -34.955 5.751 30.970 1.00 87.12 106 ASN A N 1
ATOM 873 C CA . ASN A 1 106 ? -35.918 6.842 31.155 1.00 87.12 106 ASN A CA 1
ATOM 874 C C . ASN A 1 106 ? -37.095 6.736 30.179 1.00 87.12 106 ASN A C 1
ATOM 876 O O . ASN A 1 106 ? -38.242 6.942 30.575 1.00 87.12 106 ASN A O 1
ATOM 880 N N . PHE A 1 107 ? -36.836 6.376 28.923 1.00 88.38 107 PHE A N 1
ATOM 881 C CA . PHE A 1 107 ? -37.878 6.184 27.919 1.00 88.38 107 PHE A CA 1
ATOM 882 C C . PHE A 1 107 ? -38.833 5.038 28.286 1.00 88.38 107 PHE A C 1
ATOM 884 O O . PHE A 1 107 ? -40.056 5.205 28.229 1.00 88.38 107 PHE A O 1
ATOM 891 N N . VAL A 1 108 ? -38.292 3.896 28.724 1.00 89.50 108 VAL A N 1
ATOM 892 C CA . VAL A 1 108 ? -39.086 2.738 29.163 1.00 89.50 108 VAL A CA 1
ATOM 893 C C . VAL A 1 108 ? -39.903 3.079 30.409 1.00 89.50 108 VAL A C 1
ATOM 895 O O . VAL A 1 108 ? -41.112 2.845 30.429 1.00 89.50 108 VAL A O 1
ATOM 898 N N . PHE A 1 109 ? -39.291 3.691 31.425 1.00 87.81 109 PHE A N 1
ATOM 899 C CA . PHE A 1 109 ? -39.987 4.052 32.661 1.00 87.81 109 PHE A CA 1
ATOM 900 C C . PHE A 1 109 ? -41.124 5.051 32.406 1.00 87.81 109 PHE A C 1
ATOM 902 O O . PHE A 1 109 ? -42.237 4.870 32.899 1.00 87.81 109 PHE A O 1
ATOM 909 N N . ASN A 1 110 ? -40.883 6.066 31.573 1.00 82.44 110 ASN A N 1
ATOM 910 C CA . ASN A 1 110 ? -41.890 7.071 31.232 1.00 82.44 110 ASN A CA 1
ATOM 911 C C . ASN A 1 110 ? -43.035 6.505 30.367 1.00 82.44 110 ASN A C 1
ATOM 913 O O . ASN A 1 110 ? -44.154 7.013 30.399 1.00 82.44 110 ASN A O 1
ATOM 917 N N . SER A 1 111 ? -42.777 5.435 29.613 1.00 80.31 111 SER A N 1
ATOM 918 C CA . SER A 1 111 ? -43.806 4.730 28.840 1.00 80.31 111 SER A CA 1
ATOM 919 C C . SER A 1 111 ? -44.673 3.831 29.729 1.00 80.31 111 SER A C 1
ATOM 921 O O . SER A 1 111 ? -45.891 3.823 29.585 1.00 80.31 111 SER A O 1
ATOM 923 N N . LEU A 1 112 ? -44.079 3.136 30.707 1.00 83.12 112 LEU A N 1
ATOM 924 C CA . LEU A 1 112 ? -44.809 2.266 31.642 1.00 83.12 112 LEU A CA 1
ATOM 925 C C . LEU A 1 112 ? -45.690 3.049 32.632 1.00 83.12 112 LEU A C 1
ATOM 927 O O . LEU A 1 112 ? -46.763 2.580 33.016 1.00 83.12 112 LEU A O 1
ATOM 931 N N . THR A 1 113 ? -45.267 4.245 33.053 1.00 72.12 113 THR A N 1
ATOM 932 C CA . THR A 1 113 ? -46.060 5.100 33.959 1.00 72.12 113 THR A CA 1
ATOM 933 C C . THR A 1 113 ? -47.272 5.730 33.274 1.00 72.12 113 THR A C 1
ATOM 935 O O . THR A 1 113 ? -48.279 5.982 33.940 1.00 72.12 113 THR A O 1
ATOM 938 N N . ARG A 1 114 ? -47.223 5.936 31.951 1.00 63.53 114 ARG A N 1
ATOM 939 C CA . ARG A 1 114 ? -48.366 6.422 31.160 1.00 63.53 114 ARG A CA 1
ATOM 940 C C . ARG A 1 114 ? -49.523 5.426 31.153 1.00 63.53 114 ARG A C 1
ATOM 942 O O . ARG A 1 114 ? -50.658 5.843 31.346 1.00 63.53 114 ARG A O 1
ATOM 949 N N . THR A 1 115 ? -49.242 4.129 31.058 1.00 58.94 115 THR A N 1
ATOM 950 C CA . THR A 1 115 ? -50.275 3.079 31.066 1.00 58.94 115 THR A CA 1
ATOM 951 C C . THR A 1 115 ? -50.878 2.842 32.460 1.00 58.94 115 THR A C 1
ATOM 953 O O . THR A 1 115 ? -52.023 2.420 32.575 1.00 58.94 115 THR A O 1
ATOM 956 N N . LYS A 1 116 ? -50.154 3.154 33.549 1.00 54.81 116 LYS A N 1
ATOM 957 C CA . LYS A 1 116 ? -50.660 2.997 34.933 1.00 54.81 116 LYS A CA 1
ATOM 958 C C . LYS A 1 116 ? -51.548 4.147 35.425 1.00 54.81 116 LYS A C 1
ATOM 960 O O . LYS A 1 116 ? -52.206 4.002 36.456 1.00 54.81 116 LYS A O 1
ATOM 965 N N . LYS A 1 117 ? -51.593 5.285 34.722 1.00 55.19 117 LYS A N 1
ATOM 966 C CA . LYS A 1 117 ? -52.433 6.432 35.114 1.00 55.19 117 LYS A CA 1
ATOM 967 C C . LYS A 1 117 ? -53.938 6.179 34.945 1.00 55.19 117 LYS A C 1
ATOM 969 O O . LYS A 1 117 ? -54.706 6.792 35.675 1.00 55.19 117 LYS A O 1
ATOM 974 N N . GLU A 1 118 ? -54.350 5.241 34.089 1.00 55.62 118 GLU A N 1
ATOM 975 C CA . GLU A 1 118 ? -55.765 4.860 33.919 1.00 55.62 118 GLU A CA 1
ATOM 976 C C . GLU A 1 118 ? -56.285 3.864 34.977 1.00 55.62 118 GLU A C 1
ATOM 978 O O . GLU A 1 118 ? -57.493 3.686 35.094 1.00 55.62 118 GLU A O 1
ATOM 983 N N . GLN A 1 119 ? -55.424 3.244 35.800 1.00 52.41 119 GLN A N 1
ATOM 984 C CA . GLN A 1 119 ? -55.862 2.292 36.843 1.00 52.41 119 GLN A CA 1
ATOM 985 C C . GLN A 1 119 ? -55.902 2.864 38.273 1.00 52.41 119 GLN A C 1
ATOM 987 O O . GLN A 1 119 ? -56.557 2.289 39.139 1.00 52.41 119 GLN A O 1
ATOM 992 N N . ASN A 1 120 ? -55.261 4.006 38.549 1.00 50.72 120 ASN A N 1
ATOM 993 C CA . ASN A 1 120 ? -55.232 4.596 39.900 1.00 50.72 120 ASN A CA 1
ATOM 994 C C . ASN A 1 120 ? -56.445 5.491 40.240 1.00 50.72 120 ASN A C 1
ATOM 996 O O . ASN A 1 120 ? -56.583 5.896 41.392 1.00 50.72 120 ASN A O 1
ATOM 1000 N N . GLN A 1 121 ? -57.347 5.790 39.296 1.00 51.53 121 GLN A N 1
ATOM 1001 C CA . GLN A 1 121 ? -58.582 6.539 39.593 1.00 51.53 121 GLN A CA 1
ATOM 1002 C C . GLN A 1 121 ? -59.678 5.683 40.264 1.00 51.53 121 GLN A C 1
ATOM 1004 O O . GLN A 1 121 ? -60.555 6.237 40.918 1.00 51.53 121 GLN A O 1
ATOM 1009 N N . THR A 1 122 ? -59.623 4.348 40.185 1.00 50.78 122 THR A N 1
ATOM 1010 C CA . THR A 1 122 ? -60.665 3.451 40.731 1.00 50.78 122 THR A CA 1
ATOM 1011 C C . THR A 1 122 ? -60.397 2.916 42.146 1.00 50.78 122 THR A C 1
ATOM 1013 O O . THR A 1 122 ? -61.325 2.407 42.769 1.00 50.78 122 THR A O 1
ATOM 1016 N N . GLN A 1 123 ? -59.186 3.054 42.707 1.00 48.69 123 GLN A N 1
ATOM 1017 C CA . GLN A 1 123 ? -58.889 2.651 44.101 1.00 48.69 123 GLN A CA 1
ATOM 1018 C C . GLN A 1 123 ? -58.891 3.809 45.116 1.00 48.69 123 GLN A C 1
ATOM 1020 O O . GLN A 1 123 ? -59.060 3.558 46.307 1.00 48.69 123 GLN A O 1
ATOM 1025 N N . GLY A 1 124 ? -58.783 5.068 44.671 1.00 42.25 124 GLY A N 1
ATOM 1026 C CA . GLY A 1 124 ? -58.849 6.244 45.553 1.00 42.25 124 GLY A CA 1
ATOM 1027 C C . GLY A 1 124 ? -60.247 6.559 46.106 1.00 42.25 124 GLY A C 1
ATOM 1028 O O . GLY A 1 124 ? -60.349 7.118 47.192 1.00 42.25 124 GLY A O 1
ATOM 1029 N N . ASN A 1 125 ? -61.320 6.150 45.416 1.00 40.75 125 ASN A N 1
ATOM 1030 C CA . ASN A 1 125 ? -62.701 6.451 45.825 1.00 40.75 125 ASN A CA 1
ATOM 1031 C C . ASN A 1 125 ? -63.270 5.491 46.883 1.00 40.75 125 ASN A C 1
ATOM 1033 O O . ASN A 1 125 ? -64.178 5.862 47.612 1.00 40.75 125 ASN A O 1
ATOM 1037 N N . ARG A 1 126 ? -62.743 4.266 47.024 1.00 36.50 126 ARG A N 1
ATOM 1038 C CA . ARG A 1 126 ? -63.311 3.279 47.965 1.00 36.50 126 ARG A CA 1
ATOM 1039 C C . ARG A 1 126 ? -62.860 3.487 49.417 1.00 36.50 126 ARG A C 1
ATOM 1041 O O . ARG A 1 126 ? -63.474 2.937 50.321 1.00 36.50 126 ARG A O 1
ATOM 1048 N N . TYR A 1 127 ? -61.800 4.261 49.655 1.00 37.53 127 TYR A N 1
ATOM 1049 C CA . TYR A 1 127 ? -61.296 4.545 51.006 1.00 37.53 127 TYR A CA 1
ATOM 1050 C C . TYR A 1 127 ? -62.014 5.737 51.665 1.00 37.53 127 TYR A C 1
ATOM 1052 O O . TYR A 1 127 ? -62.205 5.745 52.879 1.00 37.53 127 TYR A O 1
ATOM 1060 N N . SER A 1 128 ? -62.477 6.711 50.873 1.00 45.38 128 SER A N 1
ATOM 1061 C CA . SER A 1 128 ? -63.269 7.857 51.348 1.00 45.38 128 SER A CA 1
ATOM 1062 C C . SER A 1 128 ? -64.714 7.507 51.720 1.00 45.38 128 SER A C 1
ATOM 1064 O O . SER A 1 128 ? -65.329 8.246 52.480 1.00 45.38 128 SER A O 1
ATOM 1066 N N . ASP A 1 129 ? -65.233 6.372 51.248 1.00 54.66 129 ASP A N 1
ATOM 1067 C CA . ASP A 1 129 ? -66.600 5.914 51.543 1.00 54.66 129 ASP A CA 1
ATOM 1068 C C . ASP A 1 129 ? -66.704 5.081 52.840 1.00 54.66 129 ASP A C 1
ATOM 1070 O O . ASP A 1 129 ? -67.805 4.754 53.278 1.00 54.66 129 ASP A O 1
ATOM 1074 N N . ILE A 1 130 ? -65.574 4.722 53.470 1.00 53.38 130 ILE A N 1
ATOM 1075 C CA . ILE A 1 130 ? -65.532 3.795 54.622 1.00 53.38 130 ILE A CA 1
ATOM 1076 C C . ILE A 1 130 ? -65.400 4.527 55.975 1.00 53.38 130 ILE A C 1
ATOM 1078 O O . ILE A 1 130 ? -65.732 3.951 57.011 1.00 53.38 130 ILE A O 1
ATOM 1082 N N . TYR A 1 131 ? -65.006 5.807 56.000 1.00 45.22 131 TYR A N 1
ATOM 1083 C CA . TYR A 1 131 ? -64.862 6.578 57.245 1.00 45.22 131 TYR A CA 1
ATOM 1084 C C . TYR A 1 131 ? -65.541 7.952 57.165 1.00 45.22 131 TYR A C 1
ATOM 1086 O O . TYR A 1 131 ? -64.925 8.916 56.708 1.00 45.22 131 TYR A O 1
ATOM 1094 N N . PRO A 1 132 ? -66.775 8.105 57.672 1.00 52.59 132 PRO A N 1
ATOM 1095 C CA . PRO A 1 132 ? -67.343 9.417 57.906 1.00 52.59 132 PRO A CA 1
ATOM 1096 C C . PRO A 1 132 ? -66.958 9.843 59.326 1.00 52.59 132 PRO A C 1
ATOM 1098 O O . PRO A 1 132 ? -67.569 9.403 60.297 1.00 52.59 132 PRO A O 1
ATOM 1101 N N . ILE A 1 133 ? -65.944 10.696 59.481 1.00 48.94 133 ILE A N 1
ATOM 1102 C CA . ILE A 1 133 ? -65.732 11.390 60.758 1.00 48.94 133 ILE A CA 1
ATOM 1103 C C . ILE A 1 133 ? -65.942 12.875 60.528 1.00 48.94 133 ILE A C 1
ATOM 1105 O O . ILE A 1 133 ? -65.135 13.574 59.918 1.00 48.94 133 ILE A O 1
ATOM 1109 N N . GLY A 1 134 ? -67.098 13.322 61.005 1.00 44.56 134 GLY A N 1
ATOM 1110 C CA . GLY A 1 134 ? -67.470 14.715 61.043 1.00 44.56 134 GLY A CA 1
ATOM 1111 C C . GLY A 1 134 ? -66.798 15.474 62.182 1.00 44.56 134 GLY A C 1
ATOM 1112 O O . GLY A 1 134 ? -66.420 14.914 63.203 1.00 44.56 134 GLY A O 1
ATOM 1113 N N . SER A 1 135 ? -66.809 16.794 61.987 1.00 42.50 135 SER A N 1
ATOM 1114 C CA . SER A 1 135 ? -66.949 17.834 63.009 1.00 42.50 135 SER A CA 1
ATOM 1115 C C . SER A 1 135 ? -65.822 17.955 64.052 1.00 42.50 135 SER A C 1
ATOM 1117 O O . SER A 1 135 ? -65.746 17.189 65.004 1.00 42.50 135 SER A O 1
ATOM 1119 N N . LYS A 1 136 ? -65.045 19.044 63.981 1.00 41.28 136 LYS A N 1
ATOM 1120 C CA . LYS A 1 136 ? -65.273 20.298 64.740 1.00 41.28 136 LYS A CA 1
ATOM 1121 C C . LYS A 1 136 ? -63.997 21.156 64.769 1.00 41.28 136 LYS A C 1
ATOM 1123 O O . LYS A 1 136 ? -62.973 20.754 65.297 1.00 41.28 136 LYS A O 1
ATOM 1128 N N . ASN A 1 137 ? -64.132 22.352 64.199 1.00 48.72 137 ASN A N 1
ATOM 1129 C CA . ASN A 1 137 ? -63.614 23.667 64.600 1.00 48.72 137 ASN A CA 1
ATOM 1130 C C . ASN A 1 137 ? -62.460 23.746 65.627 1.00 48.72 137 ASN A C 1
ATOM 1132 O O . ASN A 1 137 ? -62.627 23.356 66.778 1.00 48.72 137 ASN A O 1
ATOM 1136 N N . ALA A 1 138 ? -61.398 24.477 65.275 1.00 41.94 138 ALA A N 1
ATOM 1137 C CA . ALA A 1 138 ? -60.541 25.204 66.221 1.00 41.94 138 ALA A CA 1
ATOM 1138 C C . ALA A 1 138 ? -60.027 26.477 65.515 1.00 41.94 138 ALA A C 1
ATOM 1140 O O . ALA A 1 138 ? -59.313 26.397 64.523 1.00 41.94 138 ALA A O 1
ATOM 1141 N N . ILE A 1 139 ? -60.687 27.616 65.735 1.00 42.41 139 ILE A N 1
ATOM 1142 C CA . ILE A 1 139 ? -60.305 28.687 66.675 1.00 42.41 139 ILE A CA 1
ATOM 1143 C C . ILE A 1 139 ? -59.059 29.461 66.216 1.00 42.41 139 ILE A C 1
ATOM 1145 O O . ILE A 1 139 ? -57.922 29.013 66.295 1.00 42.41 139 ILE A O 1
ATOM 1149 N N . ARG A 1 140 ? -59.353 30.683 65.767 1.00 48.72 140 ARG A N 1
ATOM 1150 C CA . ARG A 1 140 ? -58.468 31.823 65.543 1.00 48.72 140 ARG A CA 1
ATOM 1151 C C . ARG A 1 140 ? -57.8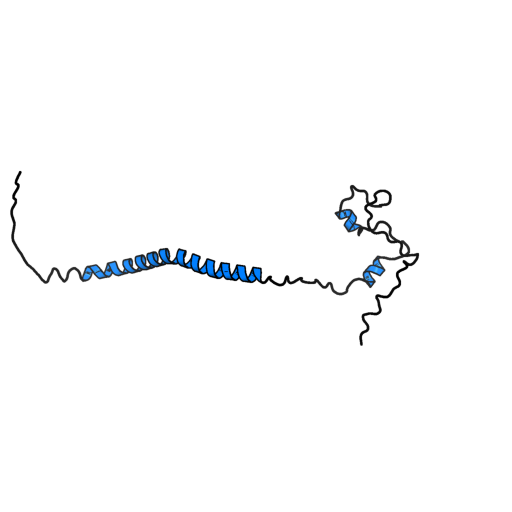37 32.266 66.864 1.00 48.72 140 ARG A C 1
ATOM 1153 O O . ARG A 1 140 ? -58.575 32.616 67.778 1.00 48.72 140 ARG A O 1
ATOM 1160 N N . THR A 1 141 ? -56.518 32.417 66.901 1.00 42.62 141 THR A N 1
ATOM 1161 C CA . THR A 1 141 ? -55.848 33.337 67.833 1.00 42.62 141 THR A CA 1
ATOM 1162 C C . THR A 1 141 ? -54.684 34.024 67.127 1.00 42.62 141 THR A C 1
ATOM 1164 O O . THR A 1 141 ? -53.689 33.388 66.794 1.00 42.62 141 THR A O 1
ATOM 1167 N N . ASN A 1 142 ? -54.846 35.328 66.892 1.00 41.69 142 ASN A N 1
ATOM 1168 C CA . ASN A 1 142 ? -53.748 36.272 66.701 1.00 41.69 142 ASN A CA 1
ATOM 1169 C C . ASN A 1 142 ? -53.091 36.511 68.060 1.00 41.69 142 ASN A C 1
ATOM 1171 O O . ASN A 1 142 ? -53.825 36.730 69.025 1.00 41.69 142 ASN A O 1
ATOM 1175 N N . VAL A 1 143 ? -51.765 36.589 68.110 1.00 43.56 143 VAL A N 1
ATOM 1176 C CA . VAL A 1 143 ? -51.057 37.412 69.098 1.00 43.56 143 VAL A CA 1
ATOM 1177 C C . VAL A 1 143 ? -49.870 38.073 68.400 1.00 43.56 143 VAL A C 1
ATOM 1179 O O . VAL A 1 143 ? -49.209 37.450 67.569 1.00 43.56 143 VAL A O 1
ATOM 1182 N N . SER A 1 144 ? -49.748 39.360 68.714 1.00 42.00 144 SER A N 1
ATOM 1183 C CA . SER A 1 144 ? -48.871 40.416 68.213 1.00 42.00 144 SER A CA 1
ATOM 1184 C C . SER A 1 144 ? -47.374 40.179 68.363 1.00 42.00 144 SER A C 1
ATOM 1186 O O . SER A 1 144 ? -46.979 39.443 69.293 1.00 42.00 144 SER A O 1
#

Foldseek 3Di:
DDDPPPPPPDDDDDDPQPPKDFADPPCVQAPDHPPDDPVVCVVVVRTRDDRPVDDVVVVCVVPPDPDDDDPPPPPPCDPVNVVVVVCCVVVVVVVVCVVPVVVVVVVVVVVVVVVCVVVVVVVVPVVVVPDDDDDDDDDDDDDD

pLDDT: mean 70.17, std 18.47, range [36.5, 96.62]

Sequence (144 aa):
MKKSKEIYDLNPDNPPWFNVRSLDYNTTFSRFQPNTSISEIVQKIMIEQWNSLISYDQFYESCAPTYCTYSQRIYKKNIFETMIMLLSLIGGLIFALRLIVPPLVNFVFNSLTRTKKEQNQTQGNRYSDIYPIGSKNAIRTNVS